Protein AF-A0A401HUJ0-F1 (afdb_monomer_lite)

pLDDT: mean 71.97, std 15.86, range [43.69, 94.81]

Radius of gyration: 16.6 Å; chains: 1; bounding box: 35×48×25 Å

Foldseek 3Di:
DDWDADQPDTDDDDDPVVVVVVVVVQDVVQDDPDDPNNCSVVDPPPPPPPDDPDDDDDDD

Secondary structure (DSSP, 8-state):
-EEEEETTEEEEES-HHHHHHHHHHHHHHH-TT--HHHHHHH------------------

Sequence (60 aa):
MRRDMNDNQLRIVGKAWEVRHTLRKLARAGGAGATLSSYLQSGAPSSSANSKTGQPQARG

Structure (mmCIF, N/CA/C/O backbone):
data_AF-A0A401HUJ0-F1
#
_entry.id   AF-A0A401HUJ0-F1
#
loop_
_atom_site.group_PDB
_atom_site.id
_atom_site.type_symbol
_atom_site.label_atom_id
_atom_site.label_alt_id
_atom_site.label_comp_id
_atom_site.label_asym_id
_atom_site.label_entity_id
_atom_site.label_seq_id
_atom_site.pdbx_PDB_ins_code
_atom_site.Cartn_x
_atom_site.Cartn_y
_atom_site.Cartn_z
_atom_site.occupancy
_atom_site.B_iso_or_equiv
_atom_site.auth_seq_id
_atom_site.auth_comp_id
_atom_site.auth_asym_id
_atom_site.auth_atom_id
_atom_site.pdbx_PDB_model_num
ATOM 1 N N . MET A 1 1 ? 8.421 0.611 -9.644 1.00 69.81 1 MET A N 1
ATOM 2 C CA . MET A 1 1 ? 7.028 0.605 -9.146 1.00 69.81 1 MET A CA 1
ATOM 3 C C . MET A 1 1 ? 6.536 2.033 -8.904 1.00 69.81 1 MET A C 1
ATOM 5 O O . MET A 1 1 ? 7.212 2.762 -8.190 1.00 69.81 1 MET A O 1
ATOM 9 N N . ARG A 1 2 ? 5.405 2.445 -9.492 1.00 76.88 2 ARG A N 1
ATOM 10 C CA . ARG A 1 2 ? 4.690 3.689 -9.149 1.00 76.88 2 ARG A CA 1
ATOM 11 C C . ARG A 1 2 ? 3.545 3.378 -8.196 1.00 76.88 2 ARG A C 1
ATOM 13 O O . ARG A 1 2 ? 2.890 2.341 -8.322 1.00 76.88 2 ARG A O 1
ATOM 20 N N . ARG A 1 3 ? 3.329 4.275 -7.245 1.00 79.38 3 ARG A N 1
ATOM 21 C CA . ARG A 1 3 ? 2.264 4.183 -6.260 1.00 79.38 3 ARG A CA 1
ATOM 22 C C . ARG A 1 3 ? 1.579 5.536 -6.197 1.00 79.38 3 ARG A C 1
ATOM 24 O O . ARG A 1 3 ? 2.221 6.511 -5.832 1.00 79.38 3 ARG A O 1
ATOM 31 N N . ASP A 1 4 ? 0.306 5.557 -6.542 1.00 79.88 4 ASP A N 1
ATOM 32 C CA . ASP A 1 4 ? -0.533 6.745 -6.483 1.00 79.88 4 ASP A CA 1
ATOM 33 C C . ASP A 1 4 ? -1.649 6.456 -5.473 1.00 79.88 4 ASP A C 1
ATOM 35 O O . ASP A 1 4 ? -2.241 5.373 -5.474 1.00 79.88 4 ASP A O 1
ATOM 39 N N . MET A 1 5 ? -1.876 7.377 -4.544 1.00 76.88 5 MET A N 1
ATOM 40 C CA . MET A 1 5 ? -2.834 7.220 -3.452 1.00 76.88 5 MET A CA 1
ATOM 41 C C . MET A 1 5 ? -3.730 8.446 -3.422 1.00 76.88 5 MET A C 1
ATOM 43 O O . MET A 1 5 ? -3.235 9.562 -3.328 1.00 76.88 5 MET A O 1
ATOM 47 N N . ASN A 1 6 ? -5.032 8.204 -3.506 1.00 75.38 6 ASN A N 1
ATOM 48 C CA . ASN A 1 6 ? -6.086 9.185 -3.290 1.00 75.38 6 ASN A CA 1
ATOM 49 C C . ASN A 1 6 ? -6.869 8.791 -2.039 1.00 75.38 6 ASN A C 1
ATOM 51 O O . ASN A 1 6 ? -6.798 7.637 -1.609 1.00 75.38 6 ASN A O 1
ATOM 55 N N . ASP A 1 7 ? -7.691 9.704 -1.525 1.00 70.44 7 ASP A N 1
ATOM 56 C CA . ASP A 1 7 ? -8.494 9.509 -0.309 1.00 70.44 7 ASP A CA 1
ATOM 57 C C . ASP A 1 7 ? -9.303 8.206 -0.293 1.00 70.44 7 ASP A C 1
ATOM 59 O O . ASP A 1 7 ? -9.530 7.627 0.765 1.00 70.44 7 ASP A O 1
ATOM 63 N N . ASN A 1 8 ? -9.689 7.705 -1.471 1.00 77.69 8 ASN A N 1
ATOM 64 C CA . ASN A 1 8 ? -10.514 6.508 -1.602 1.00 77.69 8 ASN A CA 1
ATOM 65 C C . ASN A 1 8 ? -9.875 5.368 -2.409 1.00 77.69 8 ASN A C 1
ATOM 67 O O . ASN A 1 8 ? -10.494 4.318 -2.583 1.00 77.69 8 ASN A O 1
ATOM 71 N N . GLN A 1 9 ? -8.676 5.561 -2.967 1.00 82.31 9 GLN A N 1
ATOM 72 C CA . GLN A 1 9 ? -8.084 4.591 -3.891 1.00 82.31 9 GLN A CA 1
ATOM 73 C C . GLN A 1 9 ? -6.568 4.492 -3.741 1.00 82.31 9 GLN A C 1
ATOM 75 O O . GLN A 1 9 ? -5.856 5.490 -3.717 1.00 82.31 9 GLN A O 1
ATOM 80 N N . LEU A 1 10 ? -6.067 3.256 -3.735 1.00 84.50 10 LEU A N 1
ATOM 81 C CA . LEU A 1 10 ? -4.646 2.938 -3.825 1.00 84.50 10 LEU A CA 1
ATOM 82 C C . LEU A 1 10 ? -4.369 2.320 -5.194 1.00 84.50 10 LEU A C 1
ATOM 84 O O . LEU A 1 10 ? -4.815 1.210 -5.487 1.00 84.50 10 LEU A O 1
ATOM 88 N N . ARG A 1 11 ? -3.591 3.016 -6.019 1.00 87.19 11 ARG A N 1
ATOM 89 C CA . ARG A 1 11 ? -3.142 2.530 -7.320 1.00 87.19 11 ARG A CA 1
ATOM 90 C C . ARG A 1 11 ? -1.674 2.140 -7.239 1.00 87.19 11 ARG A C 1
ATOM 92 O O . ARG A 1 11 ? -0.817 2.915 -6.825 1.00 87.19 11 ARG A O 1
ATOM 99 N N . ILE A 1 12 ? -1.380 0.912 -7.644 1.00 87.69 12 ILE A N 1
ATOM 100 C CA . ILE A 1 12 ? -0.027 0.367 -7.662 1.00 87.69 12 ILE A CA 1
ATOM 101 C C . ILE A 1 12 ? 0.259 -0.127 -9.075 1.00 87.69 12 ILE A C 1
ATOM 103 O O . ILE A 1 12 ? -0.434 -1.012 -9.571 1.00 87.69 12 ILE A O 1
ATOM 107 N N . VAL A 1 13 ? 1.290 0.422 -9.713 1.00 89.00 13 VAL A N 1
ATOM 108 C CA . VAL A 1 13 ? 1.688 0.062 -11.078 1.00 89.00 13 VAL A CA 1
ATOM 109 C C . VAL A 1 13 ? 3.144 -0.397 -11.076 1.00 89.00 13 VAL A C 1
ATOM 111 O O . VAL A 1 13 ? 4.049 0.314 -10.636 1.00 89.00 13 VAL A O 1
ATOM 114 N N . GLY A 1 14 ? 3.396 -1.610 -11.553 1.00 89.50 14 GLY A N 1
ATOM 115 C CA . GLY A 1 14 ? 4.728 -2.209 -11.577 1.00 89.50 14 GLY A CA 1
ATOM 116 C C . GLY A 1 14 ? 4.681 -3.668 -12.008 1.00 89.50 14 GLY A C 1
ATOM 117 O O . GLY A 1 14 ? 3.638 -4.167 -12.431 1.00 89.50 14 GLY A O 1
ATOM 118 N N . LYS A 1 15 ? 5.809 -4.367 -11.881 1.00 92.81 15 LYS A N 1
ATOM 119 C CA . L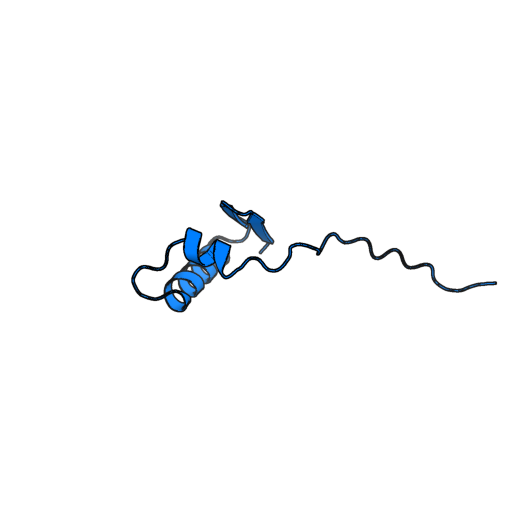YS A 1 15 ? 5.883 -5.805 -12.155 1.00 92.81 15 LYS A CA 1
ATOM 120 C C . LYS A 1 15 ? 5.007 -6.556 -11.148 1.00 92.81 15 LYS A C 1
ATOM 122 O O . LYS A 1 15 ? 4.956 -6.195 -9.973 1.00 92.81 15 LYS A O 1
ATOM 127 N N . ALA A 1 16 ? 4.358 -7.638 -11.579 1.00 91.12 16 ALA A N 1
ATOM 128 C CA . ALA A 1 16 ? 3.416 -8.392 -10.742 1.00 91.12 16 ALA A CA 1
ATOM 129 C C . ALA A 1 16 ? 4.017 -8.827 -9.388 1.00 91.12 16 ALA A C 1
ATOM 131 O O . ALA A 1 16 ? 3.351 -8.778 -8.352 1.00 91.12 16 ALA A O 1
ATOM 132 N N . TRP A 1 17 ? 5.303 -9.194 -9.376 1.00 94.81 17 TRP A N 1
ATOM 133 C CA . TRP A 1 17 ? 6.006 -9.569 -8.150 1.00 94.81 17 TRP A CA 1
ATOM 134 C C . TRP A 1 17 ? 6.169 -8.395 -7.170 1.00 94.81 17 TRP A C 1
ATOM 136 O O . TRP A 1 17 ? 6.062 -8.608 -5.961 1.00 94.81 17 TRP A O 1
ATOM 146 N N . GLU A 1 18 ? 6.367 -7.169 -7.669 1.00 89.25 18 GLU A N 1
ATOM 147 C CA . GLU A 1 18 ? 6.464 -5.955 -6.851 1.00 89.25 18 GLU A CA 1
ATOM 148 C C . GLU A 1 18 ? 5.111 -5.681 -6.189 1.00 89.25 18 GLU A C 1
ATOM 150 O O . GLU A 1 18 ? 5.039 -5.529 -4.969 1.00 89.25 18 GLU A O 1
ATOM 155 N N . VAL A 1 19 ? 4.023 -5.714 -6.972 1.00 88.56 19 VAL A N 1
ATOM 156 C CA . VAL A 1 19 ? 2.647 -5.514 -6.480 1.00 88.56 19 VAL A CA 1
ATOM 157 C C . VAL A 1 19 ? 2.318 -6.517 -5.375 1.00 88.56 19 VAL A C 1
ATOM 159 O O . VAL A 1 19 ? 1.909 -6.128 -4.279 1.00 88.56 19 VAL A O 1
ATOM 162 N N . ARG A 1 20 ? 2.590 -7.806 -5.611 1.00 90.12 20 ARG A N 1
ATOM 163 C CA . ARG A 1 20 ? 2.379 -8.866 -4.615 1.00 90.12 20 ARG A CA 1
ATOM 164 C C . ARG A 1 20 ? 3.231 -8.666 -3.361 1.00 90.12 20 ARG A C 1
ATOM 166 O O . ARG A 1 20 ? 2.789 -8.982 -2.256 1.00 90.12 20 ARG A O 1
ATOM 173 N N . HIS A 1 21 ? 4.470 -8.201 -3.503 1.00 91.38 21 HIS A N 1
ATOM 174 C CA . HIS A 1 21 ? 5.342 -7.942 -2.359 1.00 91.38 21 HIS A CA 1
ATOM 175 C C . HIS A 1 21 ? 4.819 -6.776 -1.506 1.00 91.38 21 HIS A C 1
ATOM 177 O O . HIS A 1 21 ? 4.747 -6.902 -0.282 1.00 91.38 21 HIS A O 1
ATOM 183 N N . THR A 1 22 ? 4.373 -5.692 -2.139 1.00 87.00 22 THR A N 1
ATOM 184 C CA . THR A 1 22 ? 3.818 -4.519 -1.450 1.00 87.00 22 THR A CA 1
ATOM 185 C C . THR A 1 22 ? 2.496 -4.829 -0.757 1.00 87.00 22 THR A C 1
ATOM 187 O O . THR A 1 22 ? 2.350 -4.495 0.415 1.00 87.00 22 THR A O 1
ATOM 190 N N . LEU A 1 23 ? 1.575 -5.555 -1.402 1.00 86.19 23 LEU A N 1
ATOM 191 C CA . LEU A 1 23 ? 0.328 -5.996 -0.759 1.00 86.19 23 LEU A CA 1
ATOM 192 C C . LEU A 1 23 ? 0.590 -6.866 0.479 1.00 86.19 23 LEU A C 1
ATOM 194 O O . LEU A 1 23 ? -0.046 -6.680 1.513 1.00 86.19 23 LEU A O 1
ATOM 198 N N . ARG A 1 24 ? 1.580 -7.767 0.421 1.00 89.25 24 ARG A N 1
ATOM 199 C CA . ARG A 1 24 ? 1.976 -8.570 1.590 1.00 89.25 24 ARG A CA 1
ATOM 200 C C . ARG A 1 24 ? 2.561 -7.721 2.716 1.00 89.25 24 ARG A C 1
ATOM 202 O O . ARG A 1 24 ? 2.282 -7.998 3.878 1.00 89.25 24 ARG A O 1
ATOM 209 N N . LYS A 1 25 ? 3.361 -6.698 2.399 1.00 86.25 25 LYS A N 1
ATOM 210 C CA . LYS A 1 25 ? 3.866 -5.747 3.404 1.00 86.25 25 LYS A CA 1
ATOM 211 C C . LYS A 1 25 ? 2.723 -4.981 4.071 1.00 86.25 25 LYS A C 1
ATOM 213 O O . LYS A 1 25 ? 2.727 -4.863 5.289 1.00 86.25 25 LYS A O 1
ATOM 218 N N . LEU A 1 26 ? 1.737 -4.536 3.293 1.00 81.00 26 LEU A N 1
ATOM 219 C CA . LEU A 1 26 ? 0.554 -3.835 3.801 1.00 81.00 26 LEU A CA 1
ATOM 220 C C . LEU A 1 26 ? -0.271 -4.710 4.745 1.00 81.00 26 LEU A C 1
ATOM 222 O O . LEU A 1 26 ? -0.570 -4.292 5.859 1.00 81.00 26 LEU A O 1
ATOM 226 N N . ALA A 1 27 ? -0.556 -5.947 4.336 1.00 83.50 27 ALA A N 1
ATOM 227 C CA . ALA A 1 27 ? -1.303 -6.897 5.155 1.00 83.50 27 ALA A CA 1
ATOM 228 C C . ALA A 1 27 ? -0.592 -7.217 6.483 1.00 83.50 27 ALA A C 1
ATOM 230 O O . ALA A 1 27 ? -1.239 -7.353 7.514 1.00 83.50 27 ALA A O 1
ATOM 231 N N . ARG A 1 28 ? 0.746 -7.308 6.479 1.00 84.81 28 ARG A N 1
ATOM 232 C CA . ARG A 1 28 ? 1.526 -7.539 7.709 1.00 84.81 28 ARG A CA 1
ATOM 233 C C . ARG A 1 28 ? 1.582 -6.308 8.612 1.00 84.81 28 ARG A C 1
ATOM 235 O O . ARG A 1 28 ? 1.573 -6.470 9.823 1.00 84.81 28 ARG A O 1
ATOM 242 N N . ALA A 1 29 ? 1.655 -5.108 8.036 1.00 80.00 29 ALA A N 1
ATOM 243 C CA . ALA A 1 29 ? 1.760 -3.864 8.794 1.00 80.00 29 ALA A CA 1
ATOM 244 C C . ALA A 1 29 ? 0.450 -3.479 9.499 1.00 80.00 29 ALA A C 1
ATOM 246 O O . ALA A 1 29 ? 0.498 -2.925 10.589 1.00 80.00 29 ALA A O 1
ATOM 247 N N . GLY A 1 30 ? -0.705 -3.768 8.893 1.00 73.31 30 GLY A N 1
ATOM 248 C CA . GLY A 1 30 ? -2.001 -3.407 9.472 1.00 73.31 30 GLY A CA 1
ATOM 249 C C . GLY A 1 30 ? -2.591 -4.426 10.458 1.00 73.31 30 GLY A C 1
ATOM 250 O O . GLY A 1 30 ? -3.593 -4.126 11.098 1.00 73.31 30 GLY A O 1
ATOM 251 N N . GLY A 1 31 ? -2.007 -5.622 10.586 1.00 77.50 31 GLY A N 1
ATOM 252 C CA . GLY A 1 31 ? -2.526 -6.676 11.465 1.00 77.50 31 GLY A CA 1
ATOM 253 C C . GLY A 1 31 ? -3.820 -7.344 10.969 1.00 77.50 31 GLY A C 1
ATOM 254 O O . GLY A 1 31 ? -4.276 -7.133 9.841 1.00 77.50 31 GLY A O 1
ATOM 255 N N . ALA A 1 32 ? -4.404 -8.207 11.808 1.00 73.00 32 ALA A N 1
ATOM 256 C CA . ALA A 1 32 ? -5.657 -8.896 11.499 1.00 73.00 32 ALA A CA 1
ATOM 257 C C . ALA A 1 32 ? -6.822 -7.890 11.482 1.00 73.00 32 ALA A C 1
ATOM 259 O O . ALA A 1 32 ? -7.140 -7.298 12.507 1.00 73.00 32 ALA A O 1
ATOM 260 N N . GLY A 1 33 ? -7.443 -7.692 10.315 1.00 73.38 33 GLY A N 1
ATOM 261 C CA . GLY A 1 33 ? -8.544 -6.735 10.135 1.00 73.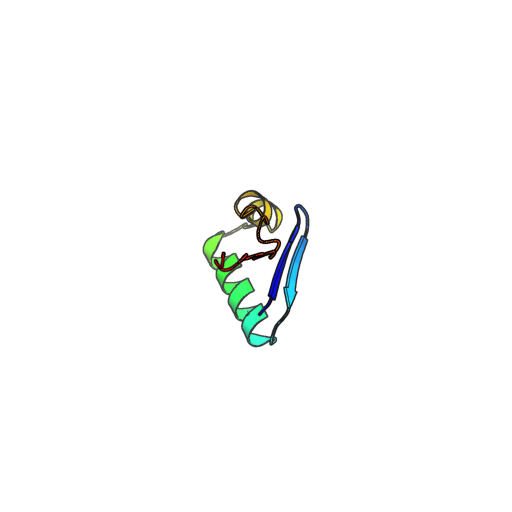38 33 GLY A CA 1
ATOM 262 C C . GLY A 1 33 ? -8.144 -5.388 9.526 1.00 73.38 33 GLY A C 1
ATOM 263 O O . GLY A 1 33 ? -8.977 -4.488 9.454 1.00 73.38 33 GLY A O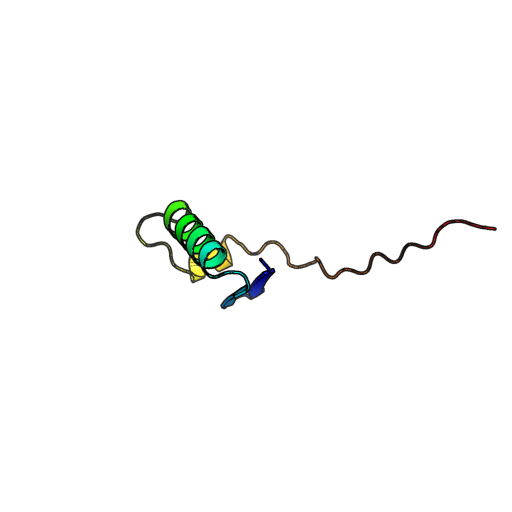 1
ATOM 264 N N . ALA A 1 34 ? -6.903 -5.241 9.051 1.00 73.50 34 ALA A N 1
ATOM 265 C CA . ALA A 1 34 ? -6.465 -4.050 8.331 1.00 73.50 34 ALA A CA 1
ATOM 266 C C . ALA A 1 34 ? -7.339 -3.771 7.101 1.00 73.50 34 ALA A C 1
ATOM 268 O O . ALA A 1 34 ? -7.352 -4.546 6.140 1.00 73.50 34 ALA A O 1
ATOM 269 N N . THR A 1 35 ? -8.041 -2.641 7.104 1.00 82.88 35 THR A N 1
ATOM 270 C CA . THR A 1 35 ? -8.820 -2.189 5.951 1.00 82.88 35 THR A CA 1
ATOM 271 C C . THR A 1 35 ? -8.006 -1.231 5.094 1.00 82.88 35 THR A C 1
ATOM 273 O O . THR A 1 35 ? -7.135 -0.503 5.576 1.00 82.88 35 THR A O 1
ATOM 276 N N . LEU A 1 36 ? -8.313 -1.199 3.795 1.00 79.44 36 LEU A N 1
ATOM 277 C CA . LEU A 1 36 ? -7.722 -0.216 2.890 1.00 79.44 36 LEU A CA 1
ATOM 278 C C . LEU A 1 36 ? -8.008 1.215 3.369 1.00 79.44 36 LEU A C 1
ATOM 280 O O . LEU A 1 36 ? -7.122 2.055 3.310 1.00 79.44 36 LEU A O 1
ATOM 284 N N . SER A 1 37 ? -9.205 1.472 3.895 1.00 77.62 37 SER A N 1
ATOM 285 C CA . SER A 1 37 ? -9.614 2.764 4.451 1.00 77.62 37 SER A CA 1
ATOM 286 C C . SER A 1 37 ? -8.734 3.191 5.627 1.00 77.62 37 SER A C 1
ATOM 288 O O . SER A 1 37 ? -8.242 4.315 5.636 1.00 77.62 37 SER A O 1
ATOM 290 N N . SER A 1 38 ? -8.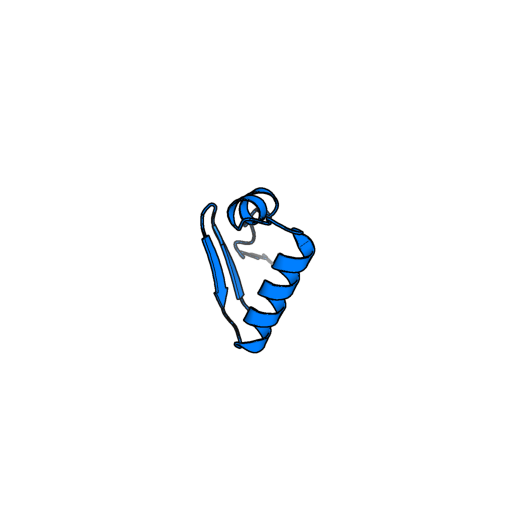442 2.284 6.566 1.00 75.94 38 SER A N 1
ATOM 291 C CA . SER A 1 38 ? -7.491 2.561 7.652 1.00 75.94 38 SER A CA 1
ATOM 292 C C . SER A 1 38 ? -6.101 2.897 7.105 1.00 75.94 38 SER A C 1
ATOM 294 O O . SER A 1 38 ? -5.458 3.836 7.568 1.00 75.94 38 SER A O 1
ATOM 296 N N . TYR A 1 39 ? -5.664 2.191 6.062 1.00 75.62 39 TYR A N 1
ATOM 297 C CA . TYR A 1 39 ? -4.368 2.439 5.446 1.00 75.62 39 TYR A CA 1
ATOM 298 C C . TYR A 1 39 ? -4.295 3.777 4.689 1.00 75.62 39 TYR A C 1
ATOM 300 O O . TYR A 1 39 ? -3.267 4.450 4.733 1.00 75.62 39 TYR A O 1
ATOM 308 N N . LEU A 1 40 ? -5.367 4.173 4.003 1.00 78.81 40 LEU A N 1
ATOM 309 C CA . LEU A 1 40 ? -5.460 5.466 3.320 1.00 78.81 40 LEU A CA 1
ATOM 310 C C . LEU A 1 40 ? -5.505 6.624 4.327 1.00 78.81 40 LEU A C 1
ATOM 312 O O . LEU A 1 40 ? -4.875 7.650 4.099 1.00 78.81 40 LEU A O 1
ATOM 316 N N . GLN A 1 41 ? -6.156 6.425 5.475 1.00 72.81 41 GLN A N 1
ATOM 317 C CA . GLN A 1 41 ? -6.274 7.439 6.524 1.00 72.81 41 GLN A CA 1
ATOM 318 C C . GLN A 1 41 ? -4.992 7.607 7.354 1.00 72.81 41 GLN A C 1
ATOM 320 O O . GLN A 1 41 ? -4.623 8.726 7.701 1.00 72.81 41 GLN A O 1
ATOM 325 N N . SER A 1 42 ? -4.278 6.514 7.642 1.00 66.38 42 SER A N 1
ATOM 326 C CA . SER A 1 42 ? -2.961 6.559 8.301 1.00 66.38 42 SER A CA 1
ATOM 327 C C . SER A 1 42 ? -1.821 6.923 7.349 1.00 66.38 42 SER A C 1
ATOM 329 O O . SER A 1 42 ? -0.733 7.288 7.788 1.00 66.38 42 SER A O 1
ATOM 331 N N . GLY A 1 43 ? -2.049 6.772 6.047 1.00 59.34 43 GLY A N 1
ATOM 332 C CA . GLY A 1 43 ? -1.039 6.835 5.005 1.00 59.34 43 GLY A CA 1
ATOM 333 C C . GLY A 1 43 ? -1.370 7.851 3.930 1.00 59.34 43 GLY A C 1
ATOM 334 O O . GLY A 1 43 ? -1.111 7.558 2.767 1.00 59.34 43 GLY A O 1
ATOM 335 N N . ALA A 1 44 ? -1.898 9.019 4.293 1.00 50.84 44 ALA A N 1
ATOM 336 C CA . ALA A 1 44 ? -1.748 10.212 3.474 1.00 50.84 44 ALA A CA 1
ATOM 337 C C . ALA A 1 44 ? -0.377 10.843 3.787 1.00 50.84 44 ALA A C 1
ATOM 339 O O . ALA A 1 44 ? -0.301 11.757 4.612 1.00 50.84 44 ALA A O 1
ATOM 340 N N . PRO A 1 45 ? 0.750 10.416 3.170 1.00 50.16 45 PRO A N 1
ATOM 341 C CA . PRO A 1 45 ? 1.800 11.382 2.959 1.00 50.16 45 PRO A CA 1
ATOM 342 C C . PRO A 1 45 ? 1.160 12.425 2.054 1.00 50.16 45 PRO A C 1
ATOM 344 O O . PRO A 1 45 ? 0.694 12.098 0.960 1.00 50.16 45 PRO A O 1
ATOM 347 N N . SER A 1 46 ? 1.074 13.651 2.565 1.00 44.34 46 SER A N 1
ATOM 348 C CA . SER A 1 46 ? 0.832 14.849 1.778 1.00 44.34 46 SER A CA 1
ATOM 349 C C . SER A 1 46 ? 1.489 14.659 0.413 1.00 44.34 46 SER A C 1
ATOM 351 O O . SER A 1 46 ? 2.715 14.685 0.287 1.00 44.34 46 SER A O 1
ATOM 353 N N . SER A 1 47 ? 0.674 14.362 -0.601 1.00 51.69 47 SER A N 1
ATOM 354 C CA . SER A 1 47 ? 1.115 14.270 -1.985 1.00 51.69 47 SER A CA 1
ATOM 355 C C . SER A 1 47 ? 1.293 15.700 -2.481 1.00 51.69 47 SER A C 1
ATOM 357 O O . SER A 1 47 ? 0.621 16.152 -3.395 1.00 51.69 47 SER A O 1
ATOM 359 N N . SER A 1 48 ? 2.214 16.423 -1.846 1.00 48.03 48 SER A N 1
ATOM 360 C CA . SER A 1 48 ? 2.844 17.624 -2.375 1.00 48.03 48 SER A CA 1
ATOM 361 C C . SER A 1 48 ? 4.241 17.235 -2.859 1.00 48.03 48 SER A C 1
ATOM 363 O O . SER A 1 48 ? 5.265 17.752 -2.433 1.00 48.03 48 SER A O 1
ATOM 365 N N . ALA A 1 49 ? 4.278 16.234 -3.737 1.00 50.47 49 ALA A N 1
ATOM 366 C CA . ALA A 1 49 ? 5.416 15.945 -4.596 1.00 50.47 49 ALA A CA 1
ATOM 367 C C . ALA A 1 49 ? 5.003 16.225 -6.046 1.00 50.47 49 ALA A C 1
ATOM 369 O O . ALA A 1 49 ? 5.236 15.417 -6.944 1.00 50.47 49 ALA A O 1
ATOM 370 N N . ASN A 1 50 ? 4.354 17.376 -6.276 1.00 43.69 50 ASN A N 1
ATOM 371 C CA . ASN A 1 50 ? 4.325 17.941 -7.613 1.00 43.69 50 ASN A CA 1
ATOM 372 C C . ASN A 1 50 ? 5.687 18.586 -7.862 1.00 43.69 50 ASN A C 1
ATOM 374 O O . ASN A 1 50 ? 6.035 19.650 -7.353 1.00 43.69 50 ASN A O 1
ATOM 378 N N . SER A 1 51 ? 6.473 17.846 -8.618 1.00 53.97 51 SER A N 1
ATOM 379 C CA . SER A 1 51 ? 7.752 18.208 -9.185 1.00 53.97 51 SER A CA 1
ATOM 380 C C . SER A 1 51 ? 7.612 19.477 -10.031 1.00 53.97 51 SER A C 1
ATOM 382 O O . SER A 1 51 ? 7.190 19.440 -11.181 1.00 53.97 51 SER A O 1
ATOM 384 N N . LYS A 1 52 ? 8.039 20.611 -9.476 1.00 46.12 52 LYS A N 1
ATOM 385 C CA . LYS A 1 52 ? 8.637 21.701 -10.252 1.00 46.12 52 LYS A CA 1
ATOM 386 C C . LYS A 1 52 ? 9.838 22.244 -9.490 1.00 46.12 52 LYS A C 1
ATOM 388 O O . LYS A 1 52 ? 9.813 23.304 -8.877 1.00 46.12 52 LYS A O 1
ATOM 393 N N . THR A 1 53 ? 10.917 21.473 -9.567 1.00 48.94 53 THR A N 1
ATOM 394 C CA . THR A 1 53 ? 12.287 21.966 -9.455 1.00 48.94 53 THR A CA 1
ATOM 395 C C . THR A 1 53 ? 12.510 22.966 -10.593 1.00 48.94 53 THR A C 1
ATOM 397 O O . THR A 1 53 ? 12.976 22.612 -11.669 1.00 48.94 53 THR A O 1
ATOM 400 N N . GLY A 1 54 ? 12.089 24.211 -10.386 1.00 43.88 54 GLY A N 1
ATOM 401 C CA . GLY A 1 54 ? 12.524 25.358 -11.168 1.00 43.88 54 GLY A CA 1
ATOM 402 C C . GLY A 1 54 ? 13.685 26.013 -10.437 1.00 43.88 54 GLY A C 1
ATOM 403 O O . GLY A 1 54 ? 13.484 26.984 -9.718 1.00 43.88 54 GLY A O 1
ATOM 404 N N . GLN A 1 55 ? 14.887 25.453 -10.584 1.00 55.91 55 GLN A N 1
ATOM 405 C CA . GLN A 1 55 ? 16.113 26.234 -10.419 1.00 55.91 55 GLN A CA 1
ATOM 406 C C . GLN A 1 55 ? 16.029 27.440 -11.368 1.00 55.91 55 GLN A C 1
ATOM 408 O O . GLN A 1 55 ? 15.749 27.251 -12.552 1.00 55.91 55 GLN A O 1
ATOM 413 N N . PRO A 1 56 ? 16.367 28.645 -10.900 1.00 52.59 56 P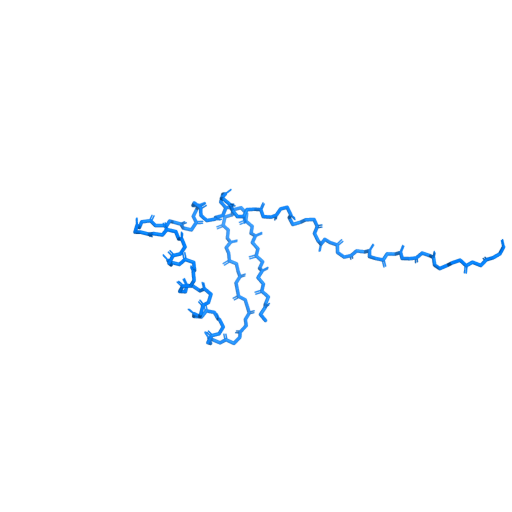RO A N 1
ATOM 414 C CA . PRO A 1 56 ? 17.277 29.462 -11.681 1.00 52.59 56 PRO A CA 1
ATOM 415 C C . PRO A 1 56 ? 18.652 29.422 -11.021 1.00 52.59 56 PRO A C 1
ATOM 417 O O . PRO A 1 56 ? 18.881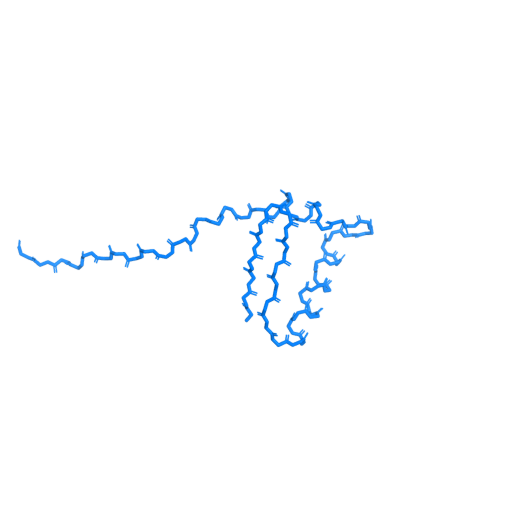 29.899 -9.912 1.00 52.59 56 PRO A O 1
ATOM 420 N N . GLN A 1 57 ? 19.554 28.771 -11.744 1.00 53.50 57 GLN A N 1
ATOM 421 C CA . GLN A 1 57 ? 20.995 28.879 -11.619 1.00 53.50 57 GLN A CA 1
ATOM 422 C C . GLN A 1 57 ? 21.412 30.360 -11.688 1.00 53.50 57 GLN A C 1
ATOM 424 O O . GLN A 1 57 ? 20.898 31.118 -12.508 1.00 53.50 57 GLN A O 1
ATOM 429 N N . ALA A 1 58 ? 22.339 30.753 -10.816 1.00 49.84 58 ALA A N 1
ATOM 430 C CA . ALA A 1 58 ? 22.963 32.072 -10.783 1.00 49.84 58 ALA A CA 1
ATOM 431 C C . ALA A 1 58 ? 23.556 32.491 -12.142 1.00 49.84 58 ALA A C 1
ATOM 433 O O . ALA A 1 58 ? 24.140 31.646 -12.823 1.00 49.84 58 ALA A O 1
ATOM 434 N N . ARG A 1 59 ? 23.481 33.790 -12.480 1.00 45.31 59 ARG A N 1
ATOM 435 C CA . ARG A 1 59 ? 24.480 34.567 -13.255 1.00 45.31 59 ARG A CA 1
ATOM 436 C C . ARG A 1 59 ? 24.009 36.017 -13.453 1.00 45.31 59 ARG A C 1
ATOM 438 O O . ARG A 1 59 ? 22.922 36.213 -13.987 1.00 45.31 59 ARG A O 1
ATOM 445 N N . GLY A 1 60 ? 24.866 36.985 -13.112 1.00 46.91 60 GLY A N 1
ATOM 446 C CA . GLY A 1 60 ? 24.739 38.403 -13.477 1.00 46.91 60 GLY A CA 1
ATOM 447 C C . GLY A 1 60 ? 25.014 39.337 -12.320 1.00 46.91 60 GLY A C 1
ATOM 448 O O . GLY A 1 60 ? 24.027 39.928 -11.844 1.00 46.91 60 GLY A O 1
#